Protein AF-A0A160T877-F1 (afdb_monomer)

pLDDT: mean 87.75, std 9.54, range [41.28, 96.5]

Radius of gyration: 14.48 Å; Cα contacts (8 Å, |Δi|>4): 288; chains: 1; bounding box: 33×39×36 Å

Mean predicted aligned error: 5.11 Å

Structure (mmCIF, N/CA/C/O backbone):
data_AF-A0A160T877-F1
#
_entry.id   AF-A0A160T877-F1
#
loop_
_atom_site.group_PDB
_atom_site.id
_atom_site.type_symbol
_atom_site.label_atom_id
_atom_site.label_alt_id
_atom_site.label_comp_id
_atom_site.label_asym_id
_atom_site.label_entity_id
_atom_site.label_seq_id
_atom_site.pdbx_PDB_ins_code
_atom_site.Cartn_x
_atom_site.Cartn_y
_atom_site.Cartn_z
_atom_site.occupancy
_atom_site.B_iso_or_equiv
_atom_site.auth_seq_id
_atom_site.auth_comp_id
_atom_site.auth_asym_id
_atom_site.auth_atom_id
_atom_site.pdbx_PDB_model_num
ATOM 1 N N . MET A 1 1 ? 0.013 11.824 -16.232 1.00 86.19 1 MET A N 1
ATOM 2 C CA . MET A 1 1 ? -1.424 11.450 -16.227 1.00 86.19 1 MET A CA 1
ATOM 3 C C . MET A 1 1 ? -1.653 10.424 -15.132 1.00 86.19 1 MET A C 1
ATOM 5 O O . MET A 1 1 ? -0.824 9.537 -14.988 1.00 86.19 1 MET A O 1
ATOM 9 N N . LEU A 1 2 ? -2.748 10.540 -14.381 1.00 92.12 2 LEU A N 1
ATOM 10 C CA . LEU A 1 2 ? -3.103 9.614 -13.304 1.00 92.12 2 LEU A CA 1
ATOM 11 C C . LEU A 1 2 ? -4.322 8.781 -13.700 1.00 92.12 2 LEU A C 1
ATOM 13 O O . LEU A 1 2 ? -5.268 9.299 -14.297 1.00 92.12 2 LEU A O 1
ATOM 17 N N . LYS A 1 3 ? -4.306 7.491 -13.368 1.00 94.69 3 LYS A N 1
ATOM 18 C CA . LYS A 1 3 ? -5.427 6.575 -13.591 1.00 94.69 3 LYS A CA 1
ATOM 19 C C . LYS A 1 3 ? -5.733 5.808 -12.311 1.00 94.69 3 LYS A C 1
ATOM 21 O O . LYS A 1 3 ? -4.931 4.981 -11.892 1.00 94.69 3 LYS A O 1
ATOM 26 N N . LEU A 1 4 ? -6.908 6.041 -11.730 1.00 94.38 4 LEU A N 1
ATOM 27 C CA . LEU A 1 4 ? -7.372 5.304 -10.553 1.00 94.38 4 LEU A CA 1
ATOM 28 C C . LEU A 1 4 ? -7.491 3.803 -10.862 1.00 94.38 4 LEU A C 1
ATOM 30 O O . LEU A 1 4 ? -8.075 3.405 -11.876 1.00 94.38 4 LEU A O 1
ATOM 34 N N . LEU A 1 5 ? -6.948 2.973 -9.976 1.00 94.75 5 LEU A N 1
ATOM 35 C CA . LEU A 1 5 ? -6.951 1.523 -10.100 1.00 94.75 5 LEU A CA 1
ATOM 36 C C . LEU A 1 5 ? -8.153 0.914 -9.370 1.00 94.75 5 LEU A C 1
ATOM 38 O O . LEU A 1 5 ? -8.202 0.857 -8.146 1.00 94.75 5 LEU A O 1
ATOM 42 N N . SER A 1 6 ? -9.123 0.403 -10.132 1.00 92.50 6 SER A N 1
ATOM 43 C CA . SER A 1 6 ? -10.366 -0.171 -9.592 1.00 92.50 6 SER A CA 1
ATOM 44 C C . SER A 1 6 ? -10.193 -1.529 -8.904 1.00 92.50 6 SER A C 1
ATOM 46 O O . SER A 1 6 ? -11.111 -2.008 -8.244 1.00 92.50 6 SER A O 1
ATOM 48 N N . ASN A 1 7 ? -9.052 -2.191 -9.099 1.00 92.62 7 ASN A N 1
ATOM 49 C CA . ASN A 1 7 ? -8.699 -3.434 -8.412 1.00 92.62 7 ASN A CA 1
ATOM 50 C C . ASN A 1 7 ? -8.227 -3.197 -6.969 1.00 92.62 7 ASN A C 1
ATOM 52 O O . ASN A 1 7 ? -8.154 -4.157 -6.203 1.00 92.62 7 ASN A O 1
ATOM 56 N N . PHE A 1 8 ? -7.943 -1.948 -6.587 1.00 94.19 8 PHE A N 1
ATOM 57 C CA . PHE A 1 8 ? -7.679 -1.578 -5.203 1.00 94.19 8 PHE A CA 1
ATOM 58 C C . PHE A 1 8 ? -8.968 -1.101 -4.517 1.00 94.19 8 PHE A C 1
ATOM 60 O O . PHE A 1 8 ? -9.725 -0.320 -5.096 1.00 94.19 8 PHE A O 1
ATOM 67 N N . PRO A 1 9 ? -9.251 -1.572 -3.291 1.00 93.62 9 PRO A N 1
ATOM 68 C CA . PRO A 1 9 ? -10.350 -1.066 -2.485 1.00 93.62 9 PRO A CA 1
ATOM 69 C C . PRO A 1 9 ? -10.288 0.450 -2.286 1.00 93.62 9 PRO A C 1
ATOM 71 O O . PRO A 1 9 ? -9.213 1.036 -2.172 1.00 93.62 9 PRO A O 1
ATOM 74 N N . VAL A 1 10 ? -11.465 1.070 -2.203 1.00 91.62 10 VAL A N 1
ATOM 75 C CA . VAL A 1 10 ? -11.590 2.512 -1.977 1.00 91.62 10 VAL A CA 1
ATOM 76 C C . VAL A 1 10 ? -10.972 2.875 -0.628 1.00 91.62 10 VAL A C 1
ATOM 78 O O . VAL A 1 10 ? -11.296 2.267 0.392 1.00 91.62 10 VAL A O 1
ATOM 81 N N . VAL A 1 11 ? -10.070 3.854 -0.646 1.00 91.94 11 VAL A N 1
ATOM 82 C CA . VAL A 1 11 ? -9.407 4.391 0.546 1.00 91.94 11 VAL A CA 1
ATOM 83 C C . VAL A 1 11 ? -10.427 5.167 1.383 1.00 91.94 11 VAL A C 1
ATOM 85 O O . VAL A 1 11 ? -11.211 5.938 0.834 1.00 91.94 11 VAL A O 1
ATOM 88 N N . ASP A 1 12 ? -10.411 4.984 2.704 1.00 89.62 12 ASP A N 1
ATOM 89 C CA . ASP A 1 12 ? -11.206 5.801 3.626 1.00 89.62 12 ASP A CA 1
ATOM 90 C C . ASP A 1 12 ? -10.684 7.247 3.597 1.00 89.62 12 ASP A C 1
ATOM 92 O O . ASP A 1 12 ? -9.522 7.521 3.909 1.00 89.62 12 ASP A O 1
ATOM 96 N N . ASP A 1 13 ? -11.548 8.171 3.183 1.00 88.56 13 ASP A N 1
ATOM 97 C CA . ASP A 1 13 ? -11.235 9.585 3.005 1.00 88.56 13 ASP A CA 1
ATOM 98 C C . ASP A 1 13 ? -11.594 10.438 4.237 1.00 88.56 13 ASP A C 1
ATOM 100 O O . ASP A 1 13 ? -11.498 11.670 4.209 1.00 88.56 13 ASP A O 1
ATOM 104 N N . SER A 1 14 ? -11.988 9.809 5.346 1.00 86.31 14 SER A N 1
ATOM 105 C CA . SER A 1 14 ? -12.345 10.519 6.567 1.00 86.31 14 SER A CA 1
ATOM 106 C C . SER A 1 14 ? -11.119 11.137 7.262 1.00 86.31 14 SER A C 1
ATOM 108 O O . SER A 1 14 ? -10.009 10.605 7.189 1.00 86.31 14 SER A O 1
ATOM 110 N N . PRO A 1 15 ? -11.288 12.224 8.042 1.00 81.69 15 PRO A N 1
ATOM 111 C CA . PRO A 1 15 ? -10.177 12.890 8.742 1.00 81.69 15 PRO A CA 1
ATOM 112 C C . PRO A 1 15 ? -9.438 12.024 9.775 1.00 81.69 15 PRO A C 1
ATOM 114 O O . PRO A 1 15 ? -8.400 12.423 10.296 1.00 81.69 15 PRO A O 1
ATOM 117 N N . HIS A 1 16 ? -10.003 10.871 10.134 1.00 80.25 16 HIS A N 1
ATOM 118 C CA . HIS A 1 16 ? -9.458 9.953 11.134 1.00 80.25 16 HIS A CA 1
ATOM 119 C C . HIS A 1 16 ? -8.982 8.630 10.522 1.00 80.25 16 HIS A C 1
ATOM 121 O O . HIS A 1 16 ? -8.640 7.708 11.279 1.00 80.25 16 HIS A O 1
ATOM 127 N N . ALA A 1 17 ? -8.997 8.536 9.188 1.00 84.25 17 ALA A N 1
ATOM 128 C CA . ALA A 1 17 ? -8.484 7.399 8.453 1.00 84.25 17 ALA A CA 1
ATOM 129 C C . ALA A 1 17 ? -7.010 7.187 8.804 1.00 84.25 17 ALA A C 1
ATOM 131 O O . ALA A 1 17 ? -6.201 8.118 8.833 1.00 84.25 17 ALA A O 1
ATOM 132 N N . SER A 1 18 ? -6.672 5.947 9.126 1.00 83.62 18 SER A N 1
ATOM 133 C CA . SER A 1 18 ? -5.316 5.540 9.445 1.00 83.62 18 SER A CA 1
ATOM 134 C C . SER A 1 18 ? -4.673 4.899 8.220 1.00 83.62 18 SER A C 1
ATOM 136 O O . SER A 1 18 ? -5.260 4.070 7.528 1.00 83.62 18 SER A O 1
ATOM 138 N N . SER A 1 19 ? -3.424 5.259 7.968 1.00 85.38 19 SER A N 1
ATOM 139 C CA . SER A 1 19 ? -2.571 4.578 7.001 1.00 85.38 19 SER A CA 1
ATOM 140 C C . SER A 1 19 ? -1.198 4.393 7.621 1.00 85.38 19 SER A C 1
ATOM 142 O O . SER A 1 19 ? -0.729 5.276 8.341 1.00 85.38 19 SER A O 1
ATOM 144 N N . CYS A 1 20 ? -0.560 3.266 7.343 1.00 83.19 20 CYS A N 1
ATOM 145 C CA . CYS A 1 20 ? 0.805 2.987 7.745 1.00 83.19 20 CYS A CA 1
ATOM 146 C C . CYS A 1 20 ? 1.623 2.629 6.515 1.00 83.19 20 CYS A C 1
ATOM 148 O O . CYS A 1 20 ? 1.188 1.898 5.625 1.00 83.19 20 CYS A O 1
ATOM 150 N N . ILE A 1 21 ? 2.834 3.152 6.524 1.00 80.06 21 ILE A N 1
ATOM 151 C CA . ILE A 1 21 ? 3.860 2.872 5.552 1.00 80.06 21 ILE A CA 1
ATOM 152 C C . ILE A 1 21 ? 4.927 2.051 6.279 1.00 80.06 21 ILE A C 1
ATOM 154 O O . ILE A 1 21 ? 5.497 2.543 7.255 1.00 80.06 21 ILE A O 1
ATOM 158 N N . LEU A 1 22 ? 5.197 0.818 5.841 1.00 75.00 22 LEU A N 1
ATOM 159 C CA . LEU A 1 22 ? 6.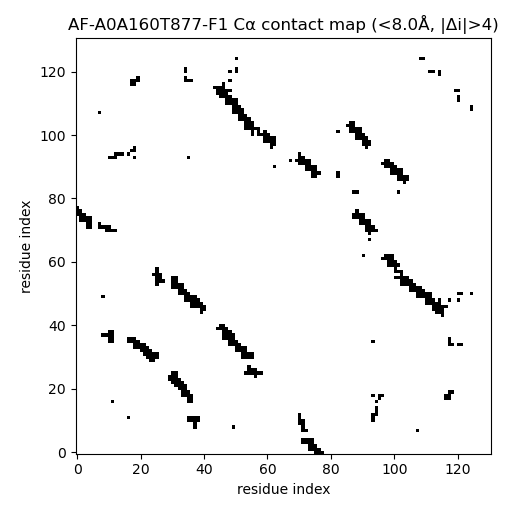304 0.021 6.373 1.00 75.00 22 LEU A CA 1
ATOM 160 C C . LEU A 1 22 ? 7.142 -0.532 5.225 1.00 75.00 22 LEU A C 1
ATOM 162 O O . LEU A 1 22 ? 6.699 -1.389 4.465 1.00 75.00 22 LEU A O 1
ATOM 166 N N . PHE A 1 23 ? 8.381 -0.064 5.123 1.00 67.00 23 PHE A N 1
ATOM 167 C CA . PHE A 1 23 ? 9.274 -0.484 4.053 1.00 67.00 23 PHE A CA 1
ATOM 168 C C . PHE A 1 23 ? 10.344 -1.441 4.553 1.00 67.00 23 PHE A C 1
ATOM 170 O O . PHE A 1 23 ? 11.130 -1.109 5.441 1.00 67.00 23 PHE A O 1
ATOM 177 N N . ALA A 1 24 ? 10.345 -2.628 3.948 1.00 70.19 24 ALA 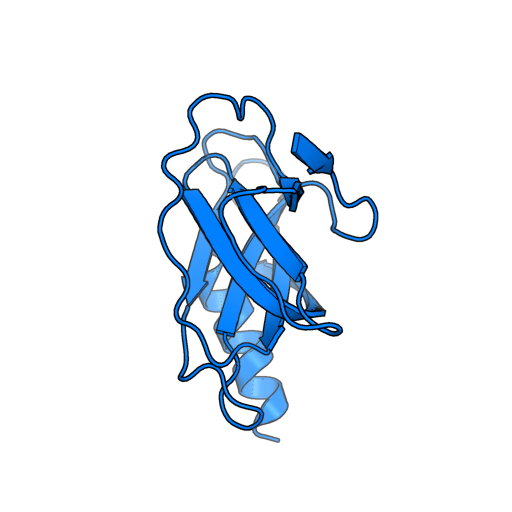A N 1
ATOM 178 C CA . ALA A 1 24 ? 11.444 -3.580 3.970 1.00 70.19 24 ALA A CA 1
ATOM 179 C C . ALA A 1 24 ? 12.244 -3.486 2.649 1.00 70.19 24 ALA A C 1
ATOM 181 O O . ALA A 1 24 ? 12.011 -2.557 1.879 1.00 70.19 24 ALA A O 1
ATOM 182 N N . HIS A 1 25 ? 13.233 -4.358 2.429 1.00 68.94 25 HIS A N 1
ATOM 183 C CA . HIS A 1 25 ? 14.362 -4.129 1.505 1.00 68.94 25 HIS A CA 1
ATOM 184 C C . HIS A 1 25 ? 14.001 -4.008 0.003 1.00 68.94 25 HIS A C 1
ATOM 186 O O . HIS A 1 25 ? 14.825 -3.507 -0.761 1.00 68.94 25 HIS A O 1
ATOM 192 N N . GLY A 1 26 ? 12.803 -4.441 -0.405 1.00 64.69 26 GLY A N 1
ATOM 193 C CA . GLY A 1 26 ? 12.261 -4.331 -1.765 1.00 64.69 26 GLY A CA 1
ATOM 194 C C . GLY A 1 26 ? 12.385 -5.594 -2.632 1.00 64.69 26 GLY A C 1
ATOM 195 O O . GLY A 1 26 ? 11.722 -5.733 -3.659 1.00 64.69 26 GLY A O 1
ATOM 196 N N . ASP A 1 27 ? 13.168 -6.576 -2.195 1.00 70.38 27 ASP A N 1
ATOM 197 C CA . ASP A 1 27 ? 13.412 -7.794 -2.969 1.00 70.38 27 ASP A CA 1
ATOM 198 C C . ASP A 1 27 ? 12.334 -8.882 -2.768 1.00 70.38 27 ASP A C 1
ATOM 200 O O . ASP A 1 27 ? 11.377 -8.745 -2.004 1.00 70.38 27 ASP A O 1
ATOM 204 N N . SER A 1 28 ? 12.507 -10.015 -3.458 1.00 70.00 28 SER A N 1
ATOM 205 C CA . SER A 1 28 ? 11.610 -11.176 -3.375 1.00 70.00 28 SER A CA 1
ATOM 206 C C . SER A 1 28 ? 11.542 -11.841 -1.994 1.00 70.00 28 SER A C 1
ATOM 208 O O . SER A 1 28 ? 10.713 -12.723 -1.791 1.00 70.00 28 SER A O 1
ATOM 210 N N . VAL A 1 29 ? 12.447 -11.495 -1.075 1.00 76.56 29 VAL A N 1
ATOM 211 C CA . VAL A 1 29 ? 12.520 -12.039 0.289 1.00 76.56 29 VAL A CA 1
ATOM 212 C C . VAL A 1 29 ? 11.934 -11.045 1.296 1.00 76.56 29 VAL A C 1
ATOM 214 O O . VAL A 1 29 ? 11.381 -11.450 2.317 1.00 76.56 29 VAL A O 1
ATOM 217 N N . SER A 1 30 ? 12.045 -9.747 1.023 1.00 82.56 30 SER A N 1
ATOM 218 C CA . SER A 1 30 ? 11.668 -8.665 1.924 1.00 82.56 30 SER A CA 1
ATOM 219 C C . SER A 1 30 ? 10.958 -7.539 1.162 1.00 82.56 30 SER A C 1
ATOM 221 O O . SER A 1 30 ? 11.529 -6.462 0.984 1.00 82.56 30 SER A O 1
ATOM 223 N N . PRO A 1 31 ? 9.710 -7.757 0.714 1.00 89.44 31 PRO A N 1
ATOM 224 C CA . PRO A 1 31 ? 8.991 -6.792 -0.108 1.00 89.44 31 PRO A CA 1
ATOM 225 C C . PRO A 1 31 ? 8.577 -5.542 0.678 1.00 89.44 31 PRO A C 1
ATOM 227 O O . PRO A 1 31 ? 8.568 -5.512 1.913 1.00 89.44 31 PRO A O 1
ATOM 230 N N . HIS A 1 32 ? 8.203 -4.487 -0.041 1.00 92.75 32 HIS A N 1
ATOM 231 C CA . HIS A 1 32 ? 7.626 -3.291 0.566 1.00 92.75 32 HIS A CA 1
ATOM 232 C C . HIS A 1 32 ? 6.166 -3.530 0.966 1.00 92.75 32 HIS A C 1
ATOM 234 O O . HIS A 1 32 ? 5.442 -4.251 0.280 1.00 92.75 32 HIS A O 1
ATOM 240 N N . TYR A 1 33 ? 5.712 -2.873 2.040 1.00 93.44 33 TYR A N 1
ATOM 241 C CA . TYR A 1 33 ? 4.323 -2.947 2.485 1.00 93.44 33 TYR A CA 1
ATOM 242 C C . TYR A 1 33 ? 3.680 -1.569 2.610 1.00 93.44 33 TYR A C 1
ATOM 244 O O . TYR A 1 33 ? 4.217 -0.641 3.222 1.00 93.44 33 TYR A O 1
ATOM 252 N N . PHE A 1 34 ? 2.463 -1.460 2.088 1.00 94.31 34 PHE A N 1
ATOM 253 C CA . PHE A 1 34 ? 1.620 -0.286 2.263 1.00 94.31 34 PHE A CA 1
ATOM 254 C C . PHE A 1 34 ? 0.269 -0.703 2.839 1.00 94.31 34 PHE A C 1
ATOM 256 O O . PHE A 1 34 ? -0.382 -1.616 2.327 1.00 94.31 34 PHE A O 1
ATOM 263 N N . VAL A 1 35 ? -0.153 -0.048 3.921 1.00 95.19 35 VAL A N 1
ATOM 264 C CA . VAL A 1 35 ? -1.395 -0.378 4.625 1.00 95.19 35 VAL A CA 1
ATOM 265 C C . VAL A 1 35 ? -2.274 0.851 4.745 1.00 95.19 35 VAL A C 1
ATOM 267 O O . VAL A 1 35 ? -1.851 1.886 5.258 1.00 95.19 35 VAL A O 1
ATOM 270 N N . TYR A 1 36 ? -3.528 0.731 4.326 1.00 94.75 36 TYR A N 1
ATOM 271 C CA . TYR A 1 36 ? -4.495 1.823 4.396 1.00 94.75 36 TYR A CA 1
ATOM 272 C C . TYR A 1 36 ? -5.863 1.341 4.864 1.00 94.75 36 TYR A C 1
ATOM 274 O O . TYR A 1 36 ? -6.250 0.189 4.661 1.00 94.75 36 TYR A O 1
ATOM 282 N N . GLU A 1 37 ? -6.578 2.228 5.548 1.00 93.44 37 GLU A N 1
ATOM 283 C CA . GLU A 1 37 ? -7.952 2.013 5.992 1.00 93.44 37 GLU A CA 1
ATOM 284 C C . GLU A 1 37 ? -8.925 2.143 4.814 1.00 93.44 37 GLU A C 1
ATOM 286 O O . GLU A 1 37 ? -8.745 2.987 3.937 1.00 93.44 37 GLU A O 1
ATOM 291 N N . VAL A 1 38 ? -9.950 1.290 4.794 1.00 92.50 38 VAL A N 1
ATOM 292 C CA . VAL A 1 38 ? -10.980 1.267 3.733 1.00 92.50 38 VAL A CA 1
ATOM 293 C C . VAL A 1 38 ? -12.401 1.340 4.268 1.00 92.50 38 VAL A C 1
ATOM 295 O O . VAL A 1 38 ? -13.346 1.529 3.509 1.00 92.50 38 VAL A O 1
ATOM 298 N N . ALA A 1 39 ? -12.575 1.106 5.567 1.00 87.69 39 ALA A N 1
ATOM 299 C CA . ALA A 1 39 ? -13.859 1.222 6.236 1.00 87.69 39 ALA A CA 1
ATOM 300 C C . ALA A 1 39 ? -13.665 1.282 7.749 1.00 87.69 39 ALA A C 1
ATOM 302 O O . ALA A 1 39 ? -12.767 0.631 8.296 1.00 87.69 39 ALA A O 1
ATOM 303 N N . ARG A 1 40 ? -14.603 1.943 8.426 1.00 81.12 40 ARG A N 1
ATOM 304 C CA . ARG A 1 40 ? -14.722 1.939 9.883 1.00 81.12 40 ARG A CA 1
ATOM 305 C C . ARG A 1 40 ? -16.162 1.734 10.324 1.00 81.12 40 ARG A C 1
ATOM 307 O O . ARG A 1 40 ? -17.070 2.376 9.797 1.00 81.12 40 ARG A O 1
ATOM 314 N N . ASP A 1 41 ? -16.347 0.928 11.361 1.00 75.00 41 ASP A N 1
ATOM 315 C CA . ASP A 1 41 ? -17.609 0.883 12.092 1.00 75.00 41 ASP A CA 1
ATOM 316 C C . ASP A 1 41 ? -17.575 1.925 13.227 1.00 75.00 41 ASP A C 1
ATOM 318 O O . ASP A 1 41 ? -16.604 2.003 13.979 1.00 75.00 41 ASP A O 1
ATOM 322 N N . PHE A 1 42 ? -18.615 2.769 13.292 1.00 66.19 42 PHE A N 1
ATOM 323 C CA . PHE A 1 42 ? -18.929 3.773 14.330 1.00 66.19 42 PHE A CA 1
ATOM 324 C C . PHE A 1 42 ? -17.753 4.306 15.187 1.00 66.19 42 PHE A C 1
ATOM 326 O O . PHE A 1 42 ? -17.368 3.717 16.191 1.00 66.19 42 PHE A O 1
ATOM 333 N N . LEU A 1 43 ? -17.277 5.511 14.838 1.00 63.97 43 LEU A N 1
ATOM 334 C CA . LEU A 1 43 ? -16.412 6.456 15.581 1.00 63.97 43 LEU A CA 1
ATOM 335 C C . LEU A 1 43 ? -15.079 5.969 16.198 1.00 63.97 43 LEU A C 1
ATOM 337 O O . LEU A 1 43 ? -14.210 6.819 16.406 1.00 63.97 43 LEU A O 1
ATOM 341 N N . SER A 1 44 ? -14.824 4.679 16.435 1.00 61.53 44 SER A N 1
ATOM 342 C CA . SER A 1 44 ? -13.575 4.242 17.085 1.00 61.53 44 SER A CA 1
ATOM 343 C C . SER A 1 44 ? -13.064 2.848 16.692 1.00 61.53 44 SER A C 1
ATOM 345 O O . SER A 1 44 ? -11.853 2.730 16.490 1.00 61.53 44 SER A O 1
ATOM 347 N N . ALA A 1 45 ? -13.923 1.830 16.542 1.00 66.88 45 ALA A N 1
ATOM 348 C CA . ALA A 1 45 ? -13.556 0.457 16.161 1.00 66.88 45 ALA A CA 1
ATOM 349 C C . ALA A 1 45 ? -14.808 -0.428 15.922 1.00 66.88 45 ALA A C 1
ATOM 351 O O . ALA A 1 45 ? -15.814 -0.213 16.599 1.00 66.88 45 ALA A O 1
ATOM 352 N N . PRO A 1 46 ? -14.726 -1.478 15.075 1.00 75.75 46 PRO A N 1
ATOM 353 C CA . PRO A 1 46 ? -13.512 -1.972 14.423 1.00 75.75 46 PRO A CA 1
ATOM 354 C C . PRO A 1 46 ? -13.286 -1.385 13.026 1.00 75.75 46 PRO A C 1
ATOM 356 O O . PRO A 1 46 ? -14.220 -1.060 12.296 1.00 75.75 46 PRO A O 1
ATOM 359 N N . ARG A 1 47 ? -12.010 -1.221 12.667 1.00 89.06 47 ARG A N 1
ATOM 360 C CA . ARG A 1 47 ? -11.594 -0.709 11.357 1.00 89.06 47 ARG A CA 1
ATOM 361 C C . ARG A 1 47 ? -11.224 -1.861 10.436 1.00 89.06 47 ARG A C 1
ATOM 363 O O . ARG A 1 47 ? -10.856 -2.947 10.896 1.00 89.06 47 ARG A O 1
ATOM 370 N N . THR A 1 48 ? -11.300 -1.595 9.141 1.00 92.56 48 THR A N 1
ATOM 371 C CA . THR A 1 48 ? -10.864 -2.498 8.083 1.00 92.56 48 THR A CA 1
ATOM 372 C C . THR A 1 48 ? -9.672 -1.894 7.364 1.00 92.56 48 THR A C 1
ATOM 374 O O . THR A 1 48 ? -9.764 -0.786 6.839 1.00 92.56 48 THR A O 1
ATOM 377 N N . PHE A 1 49 ? -8.585 -2.650 7.293 1.00 94.50 49 PHE A N 1
ATOM 378 C CA . PHE A 1 49 ? -7.367 -2.276 6.589 1.00 94.50 49 PHE A CA 1
ATOM 379 C C . PHE A 1 49 ? -7.127 -3.198 5.403 1.00 94.50 49 PHE A C 1
ATOM 381 O O . PHE A 1 49 ? -7.446 -4.387 5.448 1.00 94.50 49 PHE A O 1
ATOM 388 N N . VAL A 1 50 ? -6.532 -2.652 4.354 1.00 95.50 50 VAL A N 1
ATOM 389 C CA . VAL A 1 50 ? -5.973 -3.412 3.239 1.00 95.50 50 VAL A CA 1
ATOM 390 C C . VAL A 1 50 ? -4.462 -3.388 3.374 1.00 95.50 50 VAL A C 1
ATOM 392 O O . VAL A 1 50 ? -3.884 -2.322 3.579 1.00 95.50 50 VAL A O 1
ATOM 395 N N . VAL A 1 51 ? -3.839 -4.560 3.278 1.00 95.25 51 VAL A N 1
ATOM 396 C CA . VAL A 1 51 ? -2.383 -4.716 3.279 1.00 95.25 51 VAL A CA 1
ATOM 397 C C . VAL A 1 51 ? -1.944 -5.053 1.862 1.00 95.25 51 VAL A C 1
ATOM 399 O O . VAL A 1 51 ? -2.408 -6.035 1.277 1.00 95.25 51 VAL A O 1
ATOM 402 N N . VAL A 1 52 ? -1.069 -4.218 1.311 1.00 95.44 52 VAL A N 1
ATOM 403 C CA . VAL A 1 52 ? -0.508 -4.376 -0.029 1.00 95.44 52 VAL A CA 1
ATOM 404 C C . VAL A 1 52 ? 0.963 -4.733 0.095 1.00 95.44 52 VAL A C 1
ATOM 406 O O . VAL A 1 52 ? 1.716 -4.004 0.735 1.00 95.44 52 VAL A O 1
ATOM 409 N N . GLU A 1 53 ? 1.351 -5.837 -0.530 1.00 94.06 53 GLU A N 1
ATOM 410 C CA . GLU A 1 53 ? 2.738 -6.225 -0.771 1.00 94.06 53 GLU A CA 1
ATOM 411 C C . GLU A 1 53 ? 3.180 -5.683 -2.132 1.00 94.06 53 GLU A C 1
ATOM 413 O O . GLU A 1 53 ? 2.451 -5.809 -3.121 1.00 94.06 53 GLU A O 1
ATOM 418 N N . ILE A 1 54 ? 4.363 -5.076 -2.189 1.00 93.81 54 ILE A N 1
ATOM 419 C CA . ILE A 1 54 ? 4.897 -4.429 -3.385 1.00 93.81 54 ILE A CA 1
ATOM 420 C C . ILE A 1 54 ? 6.319 -4.944 -3.637 1.00 93.81 54 ILE A C 1
ATOM 422 O O . ILE A 1 54 ? 7.209 -4.769 -2.804 1.00 93.81 54 ILE A O 1
ATOM 426 N N . LEU A 1 55 ? 6.526 -5.566 -4.798 1.00 93.06 55 LEU A N 1
ATOM 427 C CA . LEU A 1 55 ? 7.834 -6.014 -5.274 1.00 93.06 55 LEU A CA 1
ATOM 428 C C . LEU A 1 55 ? 8.507 -4.874 -6.036 1.00 93.06 55 LEU A C 1
ATOM 430 O O . LEU A 1 55 ? 7.977 -4.427 -7.059 1.00 93.06 55 LEU A O 1
ATOM 434 N N . SER A 1 56 ? 9.657 -4.410 -5.552 1.00 91.00 56 SER A N 1
ATOM 435 C CA . SER A 1 56 ? 10.429 -3.350 -6.196 1.00 91.00 56 SER A CA 1
ATOM 436 C C . SER A 1 56 ? 11.859 -3.300 -5.685 1.00 91.00 56 SER A C 1
ATOM 438 O O . S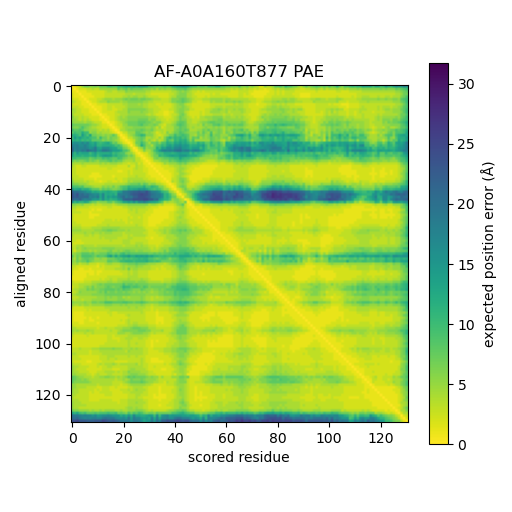ER A 1 56 ? 12.076 -3.211 -4.487 1.00 91.00 56 SER A O 1
ATOM 440 N N . ASP A 1 57 ? 12.833 -3.207 -6.584 1.00 87.94 57 ASP A N 1
ATOM 441 C CA . ASP A 1 57 ? 14.222 -2.966 -6.180 1.00 87.94 57 ASP A CA 1
ATOM 442 C C . ASP A 1 57 ? 14.471 -1.496 -5.768 1.00 87.94 57 ASP A C 1
ATOM 444 O O . ASP A 1 57 ? 15.581 -1.135 -5.365 1.00 87.94 57 ASP A O 1
ATOM 448 N N . LEU A 1 58 ? 13.461 -0.627 -5.892 1.00 88.56 58 LEU A N 1
ATOM 449 C CA . LEU A 1 58 ? 13.554 0.808 -5.667 1.00 88.56 58 LEU A CA 1
ATOM 450 C C . LEU A 1 58 ? 12.792 1.237 -4.419 1.00 88.56 58 LEU A C 1
ATOM 452 O O . LEU A 1 58 ? 11.620 0.918 -4.221 1.00 88.56 58 LEU A O 1
ATOM 456 N N . SER A 1 59 ? 13.455 2.071 -3.620 1.00 89.25 59 SER A N 1
ATOM 457 C CA . SER A 1 59 ? 12.823 2.674 -2.459 1.00 89.25 59 SER A CA 1
ATOM 458 C C . SER A 1 59 ? 11.686 3.621 -2.876 1.00 89.25 59 SER A C 1
ATOM 460 O O . SER A 1 59 ? 11.873 4.463 -3.756 1.00 89.25 59 SER A O 1
ATOM 462 N N . PRO A 1 60 ? 10.538 3.556 -2.195 1.00 92.31 60 PRO A N 1
ATOM 463 C CA . PRO A 1 60 ? 9.435 4.503 -2.350 1.00 92.31 60 PRO A CA 1
ATOM 464 C C . PRO A 1 60 ? 9.825 5.914 -1.905 1.00 92.31 60 PRO A C 1
ATOM 466 O O . PRO A 1 60 ? 10.683 6.099 -1.035 1.00 92.31 60 PRO A O 1
ATOM 469 N N . TRP A 1 61 ? 9.133 6.915 -2.445 1.00 92.69 61 TRP A N 1
ATOM 470 C CA . TRP A 1 61 ? 9.343 8.322 -2.113 1.00 92.69 61 TRP A CA 1
ATOM 471 C C . TRP A 1 61 ? 8.029 9.060 -1.852 1.00 92.69 61 TRP A C 1
ATOM 473 O O . TRP A 1 61 ? 6.951 8.646 -2.274 1.00 92.69 61 TRP A O 1
ATOM 483 N N . MET A 1 62 ? 8.116 10.172 -1.120 1.00 93.56 62 MET A N 1
ATOM 484 C CA . MET A 1 62 ? 6.970 11.059 -0.921 1.00 93.56 62 MET A CA 1
A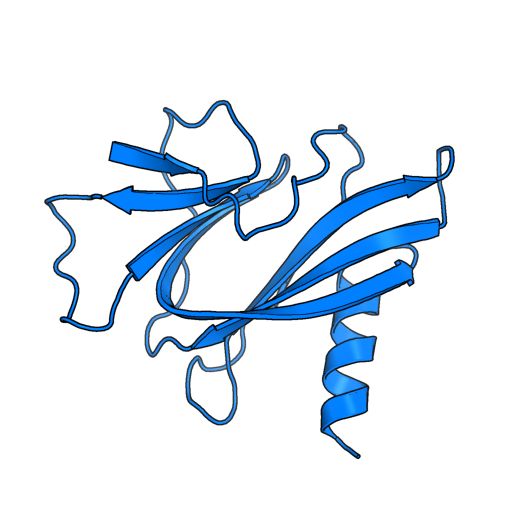TOM 485 C C . MET A 1 62 ? 6.678 11.807 -2.219 1.00 93.56 62 MET A C 1
ATOM 487 O O . MET A 1 62 ? 7.578 12.441 -2.776 1.00 93.56 62 MET A O 1
ATOM 491 N N . SER A 1 63 ? 5.430 11.746 -2.679 1.00 93.00 63 SER A N 1
ATOM 492 C CA . SER A 1 63 ? 5.014 12.434 -3.899 1.00 93.00 63 SER A CA 1
ATOM 493 C C . SER A 1 63 ? 5.087 13.951 -3.728 1.00 93.00 63 SER A C 1
ATOM 495 O O . SER A 1 63 ? 4.803 14.483 -2.654 1.00 93.00 63 SER A O 1
ATOM 497 N N . GLN A 1 64 ? 5.456 14.644 -4.805 1.00 90.38 64 GLN A N 1
ATOM 498 C CA . GLN A 1 64 ? 5.420 16.109 -4.907 1.00 90.38 64 GLN A CA 1
ATOM 499 C C . GLN A 1 64 ? 4.277 16.593 -5.812 1.00 90.38 64 GLN A C 1
ATOM 501 O O . GLN A 1 64 ? 4.258 17.752 -6.217 1.00 90.38 64 GLN A O 1
ATOM 506 N N . ARG A 1 65 ? 3.346 15.702 -6.176 1.00 88.88 65 ARG A N 1
ATOM 507 C CA . ARG A 1 65 ? 2.218 16.028 -7.049 1.00 88.88 65 ARG A CA 1
ATOM 508 C C . ARG A 1 65 ? 1.218 16.909 -6.305 1.00 88.88 65 ARG A C 1
ATOM 510 O O . ARG A 1 65 ? 0.743 16.560 -5.229 1.00 88.88 65 ARG A O 1
ATOM 517 N N . GLU A 1 66 ? 0.899 18.056 -6.893 1.00 82.75 66 GLU A N 1
ATOM 518 C CA . GLU A 1 66 ? -0.091 18.999 -6.353 1.00 82.75 66 GLU A CA 1
ATOM 519 C C . GLU A 1 66 ? -1.485 18.789 -6.968 1.00 82.75 66 GLU A C 1
ATOM 521 O O . GLU A 1 66 ? -2.470 19.313 -6.462 1.00 82.75 66 GLU A O 1
ATOM 526 N N . ASP A 1 67 ? -1.583 18.007 -8.046 1.00 77.25 67 ASP A N 1
ATOM 527 C CA . ASP A 1 67 ? -2.783 17.795 -8.862 1.00 77.25 67 ASP A CA 1
ATOM 528 C C . ASP A 1 67 ? -3.630 16.582 -8.430 1.00 77.25 67 ASP A C 1
ATOM 530 O O . ASP A 1 67 ? -4.406 16.045 -9.222 1.00 77.25 67 ASP A O 1
ATOM 534 N N . VAL A 1 68 ? -3.485 16.134 -7.179 1.00 81.44 68 VAL A N 1
ATOM 535 C CA . VAL A 1 68 ? -4.153 14.934 -6.651 1.00 81.44 68 VAL A CA 1
ATOM 536 C C . VAL A 1 68 ? -5.144 15.311 -5.557 1.00 81.44 68 VAL A C 1
ATOM 538 O O . VAL A 1 68 ? -4.804 15.362 -4.376 1.00 81.44 68 VAL A O 1
ATOM 541 N N . ASP A 1 69 ? -6.391 15.549 -5.960 1.00 82.00 69 ASP A N 1
ATOM 542 C CA . ASP A 1 69 ? -7.487 15.870 -5.035 1.00 82.00 69 ASP A CA 1
ATOM 543 C C . ASP A 1 69 ? -8.167 14.615 -4.445 1.00 82.00 69 ASP A C 1
ATOM 545 O O . ASP A 1 69 ? -8.786 14.670 -3.377 1.00 82.00 69 ASP A O 1
ATOM 549 N N . ASP A 1 70 ? -8.027 13.469 -5.121 1.00 89.50 70 ASP A N 1
ATOM 550 C CA . ASP A 1 70 ? -8.694 12.210 -4.781 1.00 89.50 70 ASP A CA 1
ATOM 551 C C . ASP A 1 70 ? -7.792 11.254 -3.983 1.00 89.50 70 ASP A C 1
ATOM 553 O O . ASP A 1 70 ? -6.584 11.162 -4.208 1.00 89.50 70 ASP A O 1
ATOM 557 N N . VAL A 1 71 ? -8.395 10.468 -3.084 1.00 92.50 71 VAL A N 1
ATOM 558 C CA . VAL A 1 71 ? -7.719 9.342 -2.416 1.00 92.50 71 VAL A CA 1
ATOM 559 C C . VAL A 1 71 ? -7.871 8.059 -3.232 1.00 92.50 71 VAL A C 1
ATOM 561 O O . VAL A 1 71 ? -8.891 7.832 -3.882 1.00 92.50 71 VAL A O 1
ATOM 564 N N . GLY A 1 72 ? -6.870 7.187 -3.188 1.00 94.38 72 GLY A N 1
ATOM 565 C CA . GLY A 1 72 ? -6.866 5.952 -3.962 1.00 94.38 72 GLY A CA 1
ATOM 566 C C . GLY A 1 72 ? -5.469 5.439 -4.275 1.00 94.38 72 GLY A C 1
ATOM 567 O O . GLY A 1 72 ? -4.460 6.011 -3.867 1.00 94.38 72 GLY A O 1
ATOM 568 N N . VAL A 1 73 ? -5.426 4.350 -5.038 1.00 95.69 73 VAL A N 1
ATOM 569 C CA . VAL A 1 73 ? -4.197 3.864 -5.671 1.00 95.69 73 VAL A CA 1
ATOM 570 C C . VAL A 1 73 ? -4.287 4.176 -7.157 1.00 95.69 73 VAL A C 1
ATOM 572 O O . VAL A 1 73 ? -5.263 3.809 -7.814 1.00 95.69 73 VAL A O 1
ATOM 575 N N . PHE A 1 74 ? -3.289 4.869 -7.686 1.00 96.31 74 PHE A N 1
ATOM 576 C CA . PHE A 1 74 ? -3.272 5.363 -9.055 1.00 96.31 74 PHE A CA 1
ATOM 577 C C . PHE A 1 74 ? -2.085 4.782 -9.809 1.00 96.31 74 PHE A C 1
ATOM 579 O O . PHE A 1 74 ? -0.978 4.722 -9.283 1.00 96.31 74 PHE A O 1
ATOM 586 N N . LEU A 1 75 ? -2.310 4.419 -11.069 1.00 95.69 75 LEU A N 1
ATOM 587 C CA . LEU A 1 75 ? -1.237 4.262 -12.036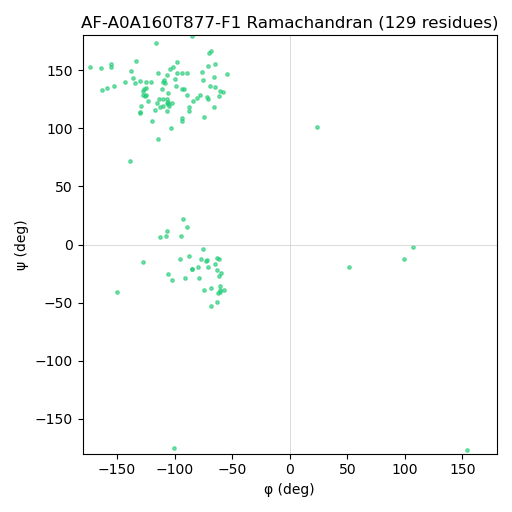 1.00 95.69 75 LEU A CA 1
ATOM 588 C C . LEU A 1 75 ? -0.813 5.650 -12.509 1.00 95.69 75 LEU A C 1
ATOM 590 O O . LEU A 1 75 ? -1.644 6.462 -12.936 1.00 95.69 75 LEU A O 1
ATOM 594 N N . VAL A 1 76 ? 0.484 5.899 -12.448 1.00 95.19 76 VAL A N 1
ATOM 595 C CA . VAL A 1 76 ? 1.113 7.146 -12.846 1.00 95.19 76 VAL A CA 1
ATOM 596 C C . VAL A 1 76 ? 1.763 6.948 -14.208 1.00 95.19 76 VAL A C 1
ATOM 598 O O . VAL A 1 76 ? 2.626 6.099 -14.398 1.00 95.19 76 VAL A O 1
ATOM 601 N N . SER A 1 77 ? 1.354 7.753 -15.181 1.00 91.62 77 SER A N 1
ATOM 602 C CA . SER A 1 77 ? 2.045 7.874 -16.463 1.00 91.62 77 SER A CA 1
ATOM 603 C C . SER A 1 77 ? 2.834 9.174 -16.463 1.00 91.62 77 SER A C 1
ATOM 605 O O . SER A 1 77 ? 2.254 10.251 -16.653 1.00 91.62 77 SER A O 1
ATOM 607 N N . ASP A 1 78 ? 4.134 9.057 -16.216 1.00 88.69 78 ASP A N 1
ATOM 608 C CA . ASP A 1 78 ? 5.092 10.156 -16.201 1.00 88.69 78 ASP A CA 1
ATOM 609 C C . ASP A 1 78 ? 6.103 9.958 -17.332 1.00 88.69 78 ASP A C 1
ATOM 611 O O . ASP A 1 78 ? 6.737 8.910 -17.411 1.00 88.69 78 ASP A O 1
ATOM 615 N N . SER A 1 79 ? 6.215 10.930 -18.239 1.00 86.69 79 SER A N 1
ATOM 616 C CA . SER A 1 79 ? 7.139 10.836 -19.375 1.00 86.69 79 SER A CA 1
ATOM 617 C C . SER A 1 79 ? 8.603 10.949 -18.963 1.00 86.69 79 SER A C 1
ATOM 619 O O . SER A 1 79 ? 9.473 10.537 -19.730 1.00 86.69 79 SER A O 1
ATOM 621 N N . ASP A 1 80 ? 8.870 11.501 -17.780 1.00 89.69 80 ASP A N 1
ATOM 622 C CA . ASP A 1 80 ? 10.226 11.747 -17.293 1.00 89.69 80 ASP A CA 1
ATOM 623 C C . ASP A 1 80 ? 10.802 10.531 -16.546 1.00 89.69 80 ASP A C 1
ATOM 625 O O . ASP A 1 80 ? 12.000 10.482 -16.266 1.00 89.69 80 ASP A O 1
ATOM 629 N N . ILE A 1 81 ? 9.968 9.524 -16.262 1.00 89.19 81 ILE A N 1
ATOM 630 C CA . ILE A 1 81 ? 10.360 8.277 -15.603 1.00 89.19 81 ILE A CA 1
ATOM 631 C C . ILE A 1 81 ? 10.415 7.162 -16.646 1.00 89.19 81 ILE A C 1
ATOM 633 O O . ILE A 1 81 ? 9.419 6.823 -17.283 1.00 89.19 81 ILE A O 1
ATOM 637 N N . GLN A 1 82 ? 11.597 6.571 -16.809 1.00 90.56 82 GLN A N 1
ATOM 638 C CA . GLN A 1 82 ? 11.773 5.368 -17.617 1.00 90.56 82 GLN A CA 1
ATOM 639 C C . GLN A 1 82 ? 11.433 4.144 -16.768 1.00 90.56 82 GLN A C 1
ATOM 641 O O . GLN A 1 82 ? 12.016 3.966 -15.703 1.00 90.56 82 GLN A O 1
ATOM 646 N N . LEU A 1 83 ? 10.485 3.340 -17.248 1.00 93.44 83 LEU A N 1
ATOM 647 C CA . LEU A 1 83 ? 10.060 2.087 -16.626 1.00 93.44 83 LEU A CA 1
ATOM 648 C C . LEU A 1 83 ? 10.534 0.911 -17.477 1.00 93.44 83 LEU A C 1
ATOM 650 O O . LEU A 1 83 ? 10.467 0.974 -18.713 1.00 93.44 83 LEU A O 1
ATOM 654 N N . ASP A 1 84 ? 10.962 -0.163 -16.822 1.00 92.56 84 ASP A N 1
ATOM 655 C CA . ASP A 1 84 ? 11.169 -1.448 -17.482 1.00 92.56 84 ASP A CA 1
ATOM 656 C C . ASP A 1 84 ? 9.829 -2.074 -17.921 1.00 92.56 84 ASP A C 1
ATOM 658 O O . ASP A 1 84 ? 8.739 -1.641 -17.543 1.00 92.56 84 ASP A O 1
ATOM 662 N N . ALA A 1 85 ? 9.890 -3.098 -18.779 1.00 89.31 85 ALA A N 1
ATOM 663 C CA . ALA A 1 85 ? 8.701 -3.677 -19.419 1.00 89.31 85 ALA A CA 1
ATOM 664 C C . ALA A 1 85 ? 7.696 -4.316 -18.438 1.00 89.31 85 ALA A C 1
ATOM 666 O O . ALA A 1 85 ? 6.532 -4.503 -18.798 1.00 89.31 85 ALA A O 1
ATOM 667 N N . ASP A 1 86 ? 8.145 -4.687 -17.242 1.00 92.06 86 ASP A N 1
ATOM 668 C CA . ASP A 1 86 ? 7.349 -5.268 -16.163 1.00 92.06 86 ASP A CA 1
ATOM 669 C C . ASP A 1 86 ? 7.106 -4.294 -15.002 1.00 92.06 86 ASP A C 1
ATOM 671 O O . ASP A 1 86 ? 6.549 -4.699 -13.984 1.00 92.06 86 ASP A O 1
ATOM 675 N N . GLU A 1 87 ? 7.496 -3.027 -15.144 1.00 94.62 87 GLU A N 1
ATOM 676 C CA . GLU A 1 87 ? 7.353 -2.019 -14.103 1.00 94.62 87 GLU A CA 1
ATOM 677 C C . GLU A 1 87 ? 6.133 -1.119 -14.312 1.00 94.62 87 GLU A C 1
ATOM 679 O O . GLU A 1 87 ? 5.793 -0.681 -15.412 1.00 94.62 87 GLU A O 1
ATOM 684 N N . GLU A 1 88 ? 5.498 -0.782 -13.199 1.00 95.44 88 GLU A N 1
ATOM 685 C CA . GLU A 1 88 ? 4.413 0.175 -13.103 1.00 95.44 88 GLU A CA 1
ATOM 686 C C . GLU A 1 88 ? 4.749 1.214 -12.039 1.00 95.44 88 GLU A C 1
ATOM 688 O O . GLU A 1 88 ? 5.149 0.883 -10.921 1.00 95.44 88 GLU A O 1
ATOM 693 N N . HIS A 1 89 ? 4.536 2.484 -12.364 1.00 96.50 89 HIS A N 1
ATOM 694 C CA . HIS A 1 89 ? 4.654 3.560 -11.396 1.00 96.50 89 HIS A CA 1
ATOM 695 C C . HIS A 1 89 ? 3.318 3.748 -10.672 1.00 96.50 89 HIS A C 1
ATOM 697 O O . HIS A 1 89 ? 2.311 4.116 -11.282 1.00 96.50 89 HIS A O 1
ATOM 703 N N . LEU A 1 90 ? 3.304 3.479 -9.370 1.00 96.25 90 LEU A N 1
ATOM 704 C CA . LEU A 1 90 ? 2.122 3.568 -8.527 1.00 96.25 90 LEU A CA 1
ATOM 705 C C . LEU A 1 90 ? 2.204 4.765 -7.589 1.00 96.25 90 LEU A C 1
ATOM 707 O O . LEU A 1 90 ? 3.235 5.010 -6.969 1.00 96.25 90 LEU A O 1
ATOM 711 N N . LEU A 1 91 ? 1.073 5.444 -7.430 1.00 96.00 91 LEU A N 1
ATOM 712 C CA . LEU A 1 91 ? 0.835 6.458 -6.412 1.00 96.00 91 LEU A CA 1
ATOM 713 C C . LEU A 1 91 ? -0.214 5.933 -5.431 1.00 96.00 91 LEU A C 1
ATOM 715 O O . LEU A 1 91 ? -1.367 5.701 -5.797 1.00 96.00 91 LEU A O 1
ATOM 719 N N . PHE A 1 92 ? 0.173 5.798 -4.171 1.00 95.44 92 PHE A N 1
ATOM 720 C CA . PHE A 1 92 ? -0.723 5.567 -3.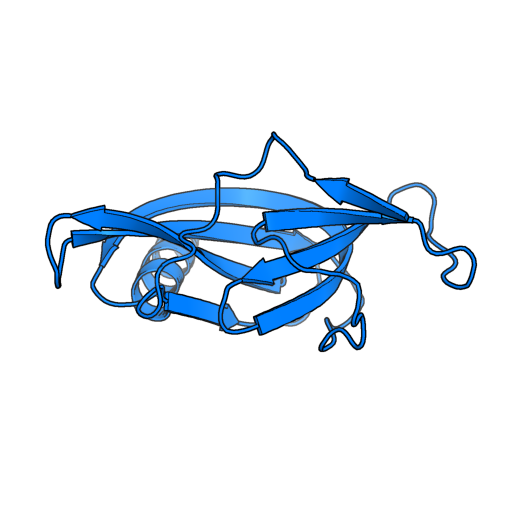048 1.00 95.44 92 PHE A CA 1
ATOM 721 C C . PHE A 1 92 ? -1.080 6.915 -2.426 1.00 95.44 92 PHE A C 1
ATOM 723 O O . PHE A 1 92 ? -0.257 7.535 -1.750 1.00 95.44 92 PHE A O 1
ATOM 730 N N . CYS A 1 93 ? -2.309 7.367 -2.650 1.00 94.69 93 CYS A N 1
ATOM 731 C CA . CYS A 1 93 ? -2.838 8.606 -2.101 1.00 94.69 93 CYS A CA 1
ATOM 732 C C . CYS A 1 93 ? -3.845 8.297 -0.988 1.00 94.69 93 CYS A C 1
ATOM 734 O O . CYS A 1 93 ? -4.915 7.732 -1.221 1.00 94.69 93 CYS A O 1
ATOM 736 N N . THR A 1 94 ? -3.514 8.678 0.238 1.00 92.56 94 THR A N 1
ATOM 737 C CA . THR A 1 94 ? -4.428 8.683 1.384 1.00 92.56 94 THR A CA 1
ATOM 738 C C . THR A 1 94 ? -4.632 10.114 1.860 1.00 92.56 94 THR A C 1
ATOM 740 O O . THR A 1 94 ? -3.946 11.034 1.420 1.00 92.56 94 THR A O 1
ATOM 743 N N . LYS A 1 95 ? -5.541 10.330 2.816 1.00 87.25 95 LYS A N 1
ATOM 744 C CA . LYS A 1 95 ? -5.699 11.663 3.419 1.00 87.25 95 LYS A CA 1
ATOM 745 C C . LYS A 1 95 ? -4.443 12.197 4.101 1.00 87.25 95 LYS A C 1
ATOM 747 O O . LYS A 1 95 ? -4.328 13.407 4.264 1.00 87.25 95 LYS A O 1
ATOM 752 N N . LEU A 1 96 ? -3.548 11.315 4.541 1.00 84.81 96 LEU A N 1
ATOM 753 C CA . LEU A 1 96 ? -2.374 11.693 5.325 1.00 84.81 96 LEU A CA 1
ATOM 754 C C . LEU A 1 96 ? -1.075 11.629 4.520 1.00 84.81 96 LEU A C 1
ATOM 756 O O . LEU A 1 96 ? -0.119 12.313 4.875 1.00 84.81 96 LEU A O 1
ATOM 760 N N . HIS A 1 97 ? -1.019 10.808 3.470 1.00 89.00 97 HIS A N 1
ATOM 761 C CA . HIS A 1 97 ? 0.220 10.537 2.750 1.00 89.00 97 HIS A CA 1
ATOM 762 C C . HIS A 1 97 ? -0.029 10.387 1.252 1.00 89.00 97 HIS A C 1
ATOM 764 O O . HIS A 1 97 ? -0.975 9.723 0.839 1.00 89.00 97 HIS A O 1
ATOM 770 N N . GLN A 1 98 ? 0.886 10.934 0.457 1.00 93.31 98 GLN A N 1
ATOM 771 C CA . GLN A 1 98 ? 1.020 10.623 -0.960 1.00 93.31 98 GLN A CA 1
ATOM 772 C C . GLN A 1 98 ? 2.385 9.982 -1.175 1.00 93.31 98 GLN A C 1
ATOM 774 O O . GLN A 1 98 ? 3.416 10.605 -0.911 1.00 93.31 98 GLN A O 1
ATOM 779 N N . VAL A 1 99 ? 2.394 8.725 -1.597 1.00 94.25 99 VAL A N 1
ATOM 780 C CA . VAL A 1 99 ? 3.614 7.928 -1.733 1.00 94.25 99 VAL A CA 1
ATOM 781 C C . VAL A 1 99 ? 3.676 7.337 -3.123 1.00 94.25 99 VAL A C 1
ATOM 783 O O . VAL A 1 99 ? 2.731 6.687 -3.560 1.00 94.25 99 VAL A O 1
ATOM 786 N N . GLU A 1 100 ? 4.801 7.532 -3.788 1.00 95.38 100 GLU A N 1
ATOM 787 C CA . GLU A 1 100 ? 5.085 6.963 -5.096 1.00 95.38 100 GLU A CA 1
ATOM 788 C C . GLU A 1 100 ? 6.106 5.827 -4.983 1.00 95.38 100 GLU A C 1
ATOM 790 O O . GLU A 1 100 ? 6.991 5.831 -4.120 1.00 95.38 100 GLU A O 1
ATOM 795 N N . ILE A 1 101 ? 5.947 4.823 -5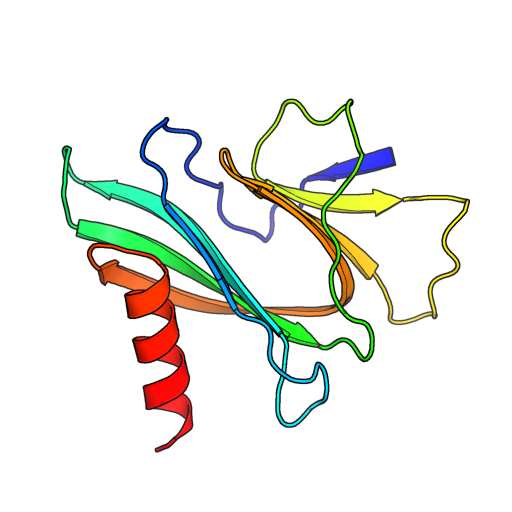.841 1.00 94.44 101 ILE A N 1
ATOM 796 C CA . ILE A 1 101 ? 6.861 3.690 -5.967 1.00 94.44 101 ILE A CA 1
ATOM 797 C C . ILE A 1 101 ? 6.803 3.130 -7.388 1.00 94.44 101 ILE A C 1
ATOM 799 O O . ILE A 1 101 ? 5.725 2.945 -7.954 1.00 94.44 101 ILE A O 1
ATOM 803 N N . ILE A 1 102 ? 7.965 2.827 -7.960 1.00 95.00 102 ILE A N 1
ATOM 804 C CA . ILE A 1 102 ? 8.056 1.979 -9.154 1.00 95.00 102 ILE A CA 1
ATOM 805 C C . ILE A 1 102 ? 7.950 0.545 -8.670 1.00 95.00 102 ILE A C 1
ATOM 807 O O . ILE A 1 102 ? 8.693 0.160 -7.780 1.00 95.00 102 ILE A O 1
ATOM 811 N N . SER A 1 103 ? 7.027 -0.239 -9.202 1.00 93.62 103 SER A N 1
ATOM 812 C CA . SER A 1 103 ? 6.779 -1.605 -8.750 1.00 93.62 103 SER A CA 1
ATOM 813 C C . SER A 1 103 ? 6.749 -2.566 -9.922 1.00 93.62 103 SER A C 1
ATOM 815 O O . SER A 1 103 ? 6.148 -2.260 -10.942 1.00 93.62 103 SER A O 1
ATOM 817 N N . ARG A 1 104 ? 7.320 -3.758 -9.754 1.00 93.38 104 ARG A N 1
ATOM 818 C CA . ARG A 1 104 ? 7.100 -4.873 -10.690 1.00 93.38 104 ARG A CA 1
ATOM 819 C C . ARG A 1 104 ? 5.764 -5.562 -10.451 1.00 93.38 104 ARG A C 1
ATOM 821 O O . ARG A 1 104 ? 5.180 -6.190 -11.329 1.00 93.38 104 ARG A O 1
ATOM 828 N N . LYS A 1 105 ? 5.302 -5.522 -9.201 1.00 92.44 105 LYS A N 1
ATOM 829 C CA . LYS A 1 105 ? 4.041 -6.131 -8.790 1.00 92.44 105 LYS A CA 1
ATOM 830 C C . LYS A 1 105 ? 3.545 -5.504 -7.500 1.00 92.44 105 LYS A C 1
ATOM 832 O O . LYS A 1 105 ? 4.304 -5.414 -6.542 1.00 92.44 105 LYS A O 1
ATOM 837 N N . ALA A 1 106 ? 2.258 -5.183 -7.445 1.00 94.00 106 ALA A N 1
ATOM 838 C CA . ALA A 1 106 ? 1.563 -4.824 -6.215 1.00 94.00 106 ALA A CA 1
ATOM 839 C C . ALA A 1 106 ? 0.367 -5.761 -6.001 1.00 94.00 106 ALA A C 1
ATOM 841 O O . ALA A 1 106 ? -0.499 -5.890 -6.867 1.00 94.00 106 ALA A O 1
ATOM 842 N N . THR A 1 107 ? 0.323 -6.436 -4.853 1.00 94.56 107 THR A N 1
ATOM 843 C CA . THR A 1 107 ? -0.688 -7.453 -4.536 1.00 94.56 107 THR A CA 1
ATOM 844 C C . THR A 1 107 ? -1.354 -7.138 -3.208 1.00 94.56 107 THR A C 1
ATOM 846 O O . THR A 1 107 ? -0.685 -6.901 -2.208 1.00 94.56 107 THR A O 1
ATOM 849 N N . ILE A 1 108 ? -2.684 -7.181 -3.169 1.00 95.56 108 ILE A N 1
ATOM 850 C CA . ILE A 1 108 ? -3.418 -7.170 -1.902 1.00 95.56 108 ILE A CA 1
ATOM 851 C C . ILE A 1 108 ? -3.272 -8.552 -1.272 1.00 95.56 108 ILE A C 1
ATOM 853 O O . ILE A 1 108 ? -3.833 -9.521 -1.784 1.00 95.56 108 ILE A O 1
ATOM 857 N N . VAL A 1 109 ? -2.515 -8.636 -0.182 1.00 94.38 109 VAL A N 1
ATOM 858 C CA . VAL A 1 109 ? -2.218 -9.908 0.494 1.00 94.38 109 VAL A CA 1
ATOM 859 C C . VAL A 1 109 ? -3.231 -10.240 1.582 1.00 94.38 109 VAL A C 1
ATOM 861 O O . VAL A 1 109 ? -3.507 -11.410 1.829 1.00 94.38 109 VAL A O 1
ATOM 864 N N . ASP A 1 110 ? -3.842 -9.229 2.204 1.00 94.62 110 ASP A N 1
ATOM 865 C CA . ASP A 1 110 ? -4.909 -9.445 3.179 1.00 94.62 110 ASP A CA 1
ATOM 866 C C . ASP A 1 110 ? -5.829 -8.221 3.291 1.00 94.62 110 ASP A C 1
ATOM 868 O O . ASP A 1 110 ? -5.438 -7.072 3.045 1.00 94.62 110 ASP A O 1
ATOM 872 N N . ARG A 1 111 ? -7.066 -8.479 3.718 1.00 94.06 111 ARG A N 1
ATOM 873 C CA . ARG A 1 111 ? -8.019 -7.465 4.162 1.00 94.06 111 ARG A CA 1
ATOM 874 C C . ARG A 1 111 ? -8.379 -7.765 5.607 1.00 94.06 111 ARG A C 1
ATOM 876 O O . ARG A 1 111 ? -9.131 -8.689 5.908 1.00 94.06 111 ARG A O 1
ATOM 883 N N . VAL A 1 112 ? -7.853 -6.948 6.504 1.00 92.81 112 VAL A N 1
ATOM 884 C CA .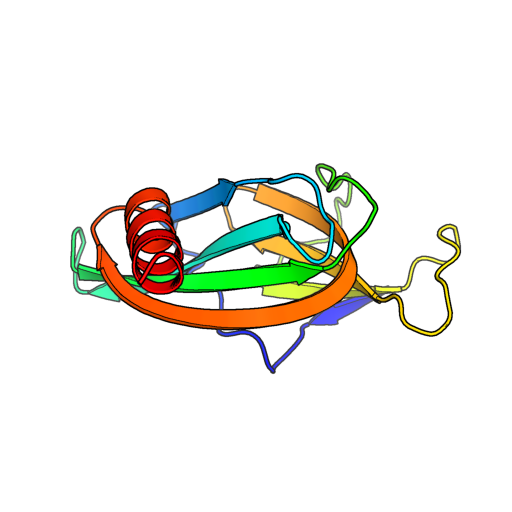 VAL A 1 112 ? -7.832 -7.241 7.928 1.00 92.81 112 VAL A CA 1
ATOM 885 C C . VAL A 1 112 ? -8.867 -6.391 8.660 1.00 92.81 112 VAL A C 1
ATOM 887 O O . VAL A 1 112 ? -8.823 -5.163 8.614 1.00 92.81 112 VAL A O 1
ATOM 890 N N . TYR A 1 113 ? -9.792 -7.044 9.361 1.00 91.12 113 TYR A N 1
ATOM 891 C CA . TYR A 1 113 ? -10.801 -6.406 10.211 1.00 91.12 113 TYR A CA 1
ATOM 892 C C . TYR A 1 113 ? -10.439 -6.554 11.691 1.00 91.12 113 TYR A C 1
ATOM 894 O O . TYR A 1 113 ? -9.821 -7.544 12.082 1.00 91.12 113 TYR A O 1
ATOM 902 N N . GLY A 1 114 ? -10.861 -5.604 12.527 1.00 88.31 114 GLY A N 1
ATOM 903 C CA . GLY A 1 114 ? -10.774 -5.751 13.985 1.00 88.31 114 GLY A CA 1
ATOM 904 C C . GLY A 1 114 ? -9.697 -4.910 14.668 1.00 88.31 114 GLY A C 1
ATOM 905 O O . GLY A 1 114 ? -9.590 -4.940 15.892 1.00 88.31 114 GLY A O 1
ATOM 906 N N . PHE A 1 115 ? -8.896 -4.158 13.910 1.00 87.25 115 PHE A N 1
ATOM 907 C CA . PHE A 1 115 ? -7.738 -3.440 14.447 1.00 87.25 115 PHE A CA 1
ATOM 908 C C . PHE A 1 115 ? -8.010 -1.949 14.651 1.00 87.25 115 PHE A C 1
ATOM 910 O O . PHE A 1 115 ? -8.846 -1.346 13.983 1.00 87.25 115 PHE A O 1
ATOM 917 N N . SER A 1 116 ? -7.291 -1.351 15.604 1.00 87.31 116 SER A N 1
ATOM 918 C CA . SER A 1 116 ? -7.389 0.078 15.921 1.00 87.31 116 SER A CA 1
ATOM 919 C C . SER A 1 116 ? -6.507 0.960 15.033 1.00 87.31 116 SER A C 1
ATOM 921 O O . SER A 1 116 ? -6.738 2.161 14.961 1.00 87.31 116 SER A O 1
ATOM 923 N N . GLU A 1 117 ? -5.480 0.380 14.407 1.00 89.12 117 GLU A N 1
ATOM 924 C CA . GLU A 1 117 ? -4.455 1.089 13.634 1.00 89.12 117 GLU A CA 1
ATOM 925 C C . GLU A 1 117 ? -3.815 0.170 12.586 1.00 89.12 117 GLU A C 1
ATOM 927 O O . GLU A 1 117 ? -3.728 -1.049 12.782 1.00 89.12 117 GLU A O 1
ATOM 932 N N . ALA A 1 118 ? -3.325 0.772 11.501 1.00 91.56 118 ALA A N 1
ATOM 933 C CA . ALA A 1 118 ? -2.759 0.066 10.355 1.00 91.56 118 ALA A CA 1
ATOM 934 C C . ALA A 1 118 ? -1.527 -0.794 10.709 1.00 91.56 118 ALA A C 1
ATOM 936 O O . ALA A 1 118 ? -1.385 -1.905 10.201 1.00 91.56 118 ALA A O 1
ATOM 937 N N . THR A 1 119 ? -0.678 -0.354 11.645 1.00 91.62 119 THR A N 1
ATOM 938 C CA . THR A 1 119 ? 0.511 -1.113 12.076 1.00 91.62 119 THR A CA 1
ATOM 939 C C . THR A 1 119 ? 0.154 -2.477 12.669 1.00 91.62 119 THR A C 1
ATOM 941 O O . THR A 1 119 ? 0.830 -3.468 12.401 1.00 91.62 119 THR A O 1
ATOM 944 N N . LYS A 1 120 ? -0.936 -2.574 13.445 1.00 91.31 120 LYS A N 1
ATOM 945 C CA . LYS A 1 120 ? -1.380 -3.861 14.006 1.00 91.31 120 LYS A CA 1
ATOM 946 C C . LYS A 1 120 ? -1.901 -4.805 12.926 1.00 91.31 120 LYS A C 1
ATOM 948 O O . LYS A 1 120 ? -1.642 -6.004 13.004 1.00 91.31 120 LYS A O 1
ATOM 953 N N . ALA A 1 121 ? -2.596 -4.267 11.922 1.00 92.00 121 ALA A N 1
ATOM 954 C CA . ALA A 1 121 ? -3.032 -5.046 10.767 1.00 92.00 121 ALA A CA 1
ATOM 955 C C . ALA A 1 121 ? -1.829 -5.611 9.996 1.00 92.00 121 ALA A C 1
ATOM 957 O O . ALA A 1 121 ? -1.830 -6.787 9.644 1.00 92.00 121 ALA A O 1
ATOM 958 N N . LEU A 1 122 ? -0.772 -4.814 9.819 1.00 92.25 122 LEU A N 1
ATOM 959 C CA . LEU A 1 122 ? 0.456 -5.272 9.177 1.00 92.25 122 LEU A CA 1
ATOM 960 C C . LEU A 1 122 ? 1.158 -6.386 9.964 1.00 92.25 122 LEU A C 1
ATOM 962 O O . LEU A 1 122 ? 1.484 -7.424 9.397 1.00 92.25 122 LEU A O 1
ATOM 966 N N . ILE A 1 123 ? 1.357 -6.203 11.274 1.00 91.12 123 ILE A N 1
ATOM 967 C CA . ILE A 1 123 ? 1.987 -7.218 12.138 1.00 91.12 123 ILE A CA 1
ATOM 968 C C . ILE A 1 123 ? 1.217 -8.545 12.068 1.00 91.12 123 ILE A C 1
ATOM 970 O O . ILE A 1 123 ? 1.824 -9.616 12.032 1.00 91.12 123 ILE A O 1
ATOM 974 N N . GLN A 1 124 ? -0.117 -8.494 12.013 1.00 91.25 124 GLN A N 1
ATOM 975 C CA . GLN A 1 124 ? -0.945 -9.688 11.857 1.00 91.25 124 GLN A CA 1
ATOM 976 C C . GLN A 1 124 ? -0.647 -10.436 10.550 1.00 91.25 124 GLN A C 1
ATOM 978 O O . GLN A 1 124 ? -0.594 -11.661 10.580 1.00 91.25 124 GLN A O 1
ATOM 983 N N . VAL A 1 125 ? -0.442 -9.740 9.429 1.00 90.06 125 VAL A N 1
ATOM 984 C CA . VAL A 1 125 ? -0.082 -10.378 8.150 1.00 90.06 125 VAL A CA 1
ATOM 985 C C . VAL A 1 125 ? 1.321 -10.977 8.230 1.00 90.06 125 VAL A C 1
ATOM 987 O O . VAL A 1 125 ? 1.473 -12.184 8.075 1.00 90.06 125 VAL A O 1
ATOM 990 N N . LEU A 1 126 ? 2.315 -10.183 8.635 1.00 88.25 126 LEU A N 1
ATOM 991 C CA . LEU A 1 126 ? 3.714 -10.629 8.722 1.00 88.25 126 LEU A CA 1
ATOM 992 C C . LEU A 1 126 ? 3.926 -11.789 9.712 1.00 88.25 126 LEU A C 1
ATOM 994 O O . LEU A 1 126 ? 4.861 -12.578 9.584 1.00 88.25 126 LEU A O 1
ATOM 998 N N . SER A 1 127 ? 3.075 -11.903 10.734 1.00 87.25 127 SER A N 1
ATOM 999 C CA . SER A 1 127 ? 3.128 -13.018 11.688 1.00 87.25 127 SER A CA 1
ATOM 1000 C C . SER A 1 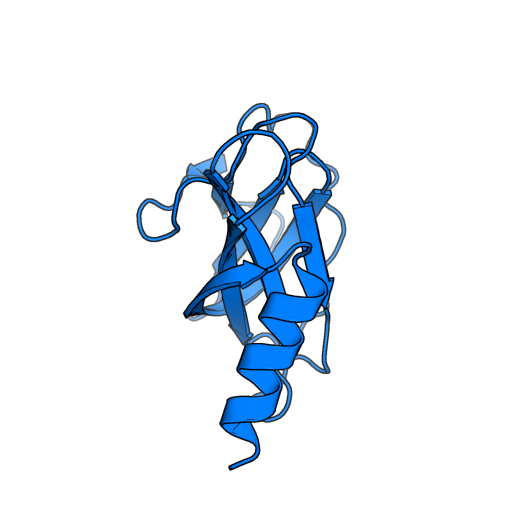127 ? 2.485 -14.309 11.168 1.00 87.25 127 SER A C 1
ATOM 1002 O O . SER A 1 127 ? 2.798 -15.378 11.698 1.00 87.25 127 SER A O 1
ATOM 1004 N N . LYS A 1 128 ? 1.616 -14.245 10.148 1.00 81.81 128 LYS A N 1
ATOM 1005 C CA . LYS A 1 128 ? 1.081 -15.434 9.464 1.00 81.81 128 LYS A CA 1
ATOM 1006 C C . LYS A 1 128 ? 2.123 -16.060 8.543 1.00 81.81 128 LYS A C 1
ATOM 1008 O O . LYS A 1 128 ? 2.230 -17.279 8.544 1.00 81.81 128 LYS A O 1
ATOM 1013 N N . ASP A 1 129 ? 2.905 -15.241 7.844 1.00 64.62 129 ASP A N 1
ATOM 1014 C CA . ASP A 1 129 ? 3.904 -15.706 6.868 1.00 64.62 129 ASP A CA 1
ATOM 1015 C C . ASP A 1 129 ? 5.136 -16.366 7.516 1.00 64.62 129 ASP A C 1
ATOM 1017 O O . ASP A 1 129 ? 5.907 -17.051 6.853 1.00 64.62 129 ASP A O 1
ATOM 1021 N N . ASN A 1 130 ? 5.304 -16.209 8.834 1.00 55.75 130 ASN A N 1
ATOM 1022 C CA . ASN A 1 130 ? 6.345 -16.874 9.628 1.00 55.75 130 ASN A CA 1
ATOM 1023 C C . ASN A 1 130 ? 5.918 -18.249 10.201 1.00 55.75 130 ASN A C 1
ATOM 1025 O O . ASN A 1 130 ? 6.560 -18.746 11.131 1.00 55.75 130 ASN A O 1
ATOM 1029 N N . ARG A 1 131 ? 4.827 -18.852 9.709 1.00 41.28 131 ARG A N 1
ATOM 1030 C CA . ARG A 1 131 ? 4.354 -20.198 10.090 1.00 41.28 131 ARG A CA 1
ATOM 1031 C C . ARG A 1 131 ? 4.347 -21.145 8.903 1.00 41.28 131 ARG A C 1
ATOM 1033 O O . ARG A 1 131 ? 4.655 -22.332 9.146 1.00 41.28 131 ARG A O 1
#

Sequence (131 aa):
MLKLLSNFPVVDDSPHASSCILFAHGDSVSPHYFVYEVARDFLSAPRTFVVVEILSDLSPWMSQREDVDDVGVFLVSDSDIQLDADEEHLLFCTKLHQVEIISRKATIVDRVYGFSEATKALIQVLSKDNR

Foldseek 3Di:
DKAFDPVDAFADADPPWFWDWDQDQQAPVGFGKTKTWRDADPDFDDTKMWIKTFHGNDDKDFDPDPPDPGAHKIFDDDPVDDADPQWTWIWHGYNVTTIIDITSDMDRPDIDITDRHRVVVVVVSVVVVVD

Organism: NCBI:txid652676

Solvent-accessible surface area (backbone atoms only — not comparable to full-atom values): 7518 Å² total; per-residue (Å²): 92,80,41,81,41,85,90,52,78,64,46,35,75,52,99,78,52,44,66,32,80,48,81,50,82,12,41,102,90,35,43,23,38,45,25,39,28,48,47,72,43,76,99,72,55,45,26,30,32,41,37,31,43,31,37,18,90,53,82,66,44,75,55,84,74,85,88,68,90,69,62,30,46,26,44,49,54,56,92,90,58,89,68,58,100,63,46,44,40,36,34,44,28,50,82,88,48,47,37,32,36,58,26,61,41,76,44,80,79,47,74,43,70,69,39,85,47,34,64,59,47,48,51,56,51,63,60,56,77,75,111

Secondary structure (DSSP, 8-state):
-EEE-TTSPPPP-STT--EEEE---SSSSS-EEEEEEEEESGGGS-EEEEEEEEE-SS--EE---S---S-EEEEE--TTS---TT-EEEEEE-SS-EEEEEESEEEEEEEEEEESSHHHHHHHHHHHTT-

Nearest PDB structures (foldseek):
  7o2y-assembly1_AAA  TM=2.669E-01  e=2.725E+00  Sander vitreus
  5x02-assembly1_A  TM=2.629E-01  e=5.669E+00  Homo sapiens